Protein AF-A0A3N5QPK5-F1 (afdb_monomer_lite)

Structure (mmCIF, N/CA/C/O backbone):
data_AF-A0A3N5QPK5-F1
#
_entry.id   AF-A0A3N5QPK5-F1
#
loop_
_atom_site.group_PDB
_atom_site.id
_atom_site.type_symbol
_atom_site.label_atom_id
_atom_site.label_alt_id
_atom_site.label_comp_id
_atom_site.label_asym_id
_atom_site.label_entity_id
_atom_site.label_seq_id
_atom_site.pdbx_PDB_ins_code
_atom_site.Cartn_x
_atom_site.Cartn_y
_atom_site.Cartn_z
_atom_site.occupancy
_atom_site.B_iso_or_equiv
_atom_site.auth_seq_id
_atom_site.auth_comp_id
_atom_site.auth_asym_id
_atom_site.auth_atom_id
_atom_site.pdbx_PDB_model_num
ATOM 1 N N . MET A 1 1 ? 8.198 2.027 -0.820 1.00 93.38 1 MET A N 1
ATOM 2 C CA . MET A 1 1 ? 8.649 0.957 -1.731 1.00 93.38 1 MET A CA 1
ATOM 3 C C . MET A 1 1 ? 9.610 1.561 -2.737 1.00 93.38 1 MET A C 1
ATOM 5 O O . MET A 1 1 ? 9.382 2.693 -3.152 1.00 93.38 1 MET A O 1
ATOM 9 N N . THR A 1 2 ? 10.655 0.826 -3.114 1.00 97.25 2 THR A N 1
ATOM 10 C CA . THR A 1 2 ? 11.573 1.236 -4.183 1.00 97.25 2 THR A CA 1
ATOM 11 C C . THR A 1 2 ? 11.708 0.107 -5.195 1.00 97.25 2 THR A C 1
ATOM 13 O O . THR A 1 2 ? 11.971 -1.025 -4.787 1.00 97.25 2 THR A O 1
ATOM 16 N N 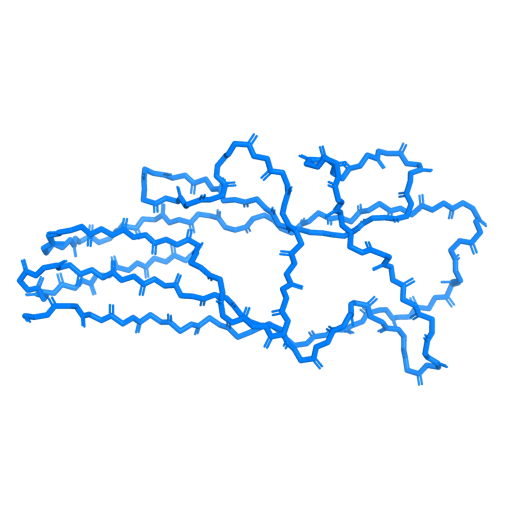. THR A 1 3 ? 11.536 0.413 -6.481 1.00 97.62 3 THR A N 1
ATOM 17 C CA . THR A 1 3 ? 11.596 -0.561 -7.578 1.00 97.62 3 THR A CA 1
ATOM 18 C C . THR A 1 3 ? 12.698 -0.185 -8.568 1.00 97.62 3 THR A C 1
ATOM 20 O O . THR A 1 3 ? 12.769 0.950 -9.035 1.00 97.62 3 THR A O 1
ATOM 23 N N . THR A 1 4 ? 13.535 -1.161 -8.922 1.00 98.00 4 THR A N 1
ATOM 24 C CA . THR A 1 4 ? 14.451 -1.101 -10.070 1.00 98.00 4 THR A CA 1
ATOM 25 C C . THR A 1 4 ? 14.103 -2.264 -10.994 1.00 98.00 4 THR A C 1
ATOM 27 O O . THR A 1 4 ? 13.996 -3.402 -10.535 1.00 98.00 4 THR A O 1
ATOM 30 N N . THR A 1 5 ? 13.928 -2.001 -12.288 1.00 97.75 5 THR A N 1
ATOM 31 C CA . THR A 1 5 ? 13.652 -3.034 -13.294 1.00 97.75 5 THR A CA 1
ATOM 32 C C . THR A 1 5 ? 14.294 -2.695 -14.636 1.00 97.75 5 THR A C 1
ATOM 34 O O . THR A 1 5 ? 14.375 -1.535 -15.038 1.00 97.75 5 THR A O 1
ATOM 37 N N . ASN A 1 6 ? 14.734 -3.728 -15.351 1.00 97.88 6 ASN A N 1
ATOM 38 C CA . ASN A 1 6 ? 15.215 -3.642 -16.730 1.00 97.88 6 ASN A CA 1
ATOM 39 C C . ASN A 1 6 ? 14.171 -4.116 -17.757 1.00 97.88 6 ASN A C 1
ATOM 41 O O . ASN A 1 6 ? 14.509 -4.270 -18.930 1.00 97.88 6 ASN A O 1
ATOM 45 N N . ALA A 1 7 ? 12.943 -4.398 -17.321 1.00 98.31 7 ALA A N 1
ATOM 46 C CA . ALA A 1 7 ? 11.881 -4.868 -18.194 1.00 98.31 7 ALA A CA 1
ATOM 47 C C . ALA A 1 7 ? 11.476 -3.770 -19.194 1.00 98.31 7 ALA A C 1
ATOM 49 O O . ALA A 1 7 ? 11.362 -2.599 -18.824 1.00 98.31 7 ALA A O 1
ATOM 50 N N . THR A 1 8 ? 11.325 -4.144 -20.466 1.00 98.06 8 THR A N 1
ATOM 51 C CA . THR A 1 8 ? 11.192 -3.228 -21.615 1.00 98.06 8 THR A CA 1
ATOM 52 C C . THR A 1 8 ? 9.985 -2.309 -21.523 1.00 98.06 8 THR A C 1
ATOM 54 O O . THR A 1 8 ? 10.087 -1.150 -21.921 1.00 98.06 8 THR A O 1
ATOM 57 N N . ASP A 1 9 ? 8.909 -2.790 -20.909 1.00 98.06 9 ASP A N 1
ATOM 58 C CA . ASP A 1 9 ? 7.679 -2.039 -20.686 1.00 98.06 9 ASP A CA 1
ATOM 59 C C . ASP A 1 9 ? 7.517 -1.622 -19.210 1.00 98.06 9 ASP A C 1
ATOM 61 O O . ASP A 1 9 ? 6.438 -1.202 -18.804 1.00 98.06 9 ASP A O 1
ATOM 65 N N . GLY A 1 10 ? 8.574 -1.712 -18.393 1.00 98.25 10 GLY A N 1
ATOM 66 C CA . GLY A 1 10 ? 8.607 -1.238 -17.006 1.00 98.25 10 GLY A CA 1
ATOM 67 C C . GLY A 1 10 ? 7.993 -2.193 -15.978 1.00 98.25 10 GLY A C 1
ATOM 68 O O . GLY A 1 10 ? 8.288 -3.389 -15.984 1.00 98.25 10 GLY A O 1
ATOM 69 N N . TYR A 1 11 ? 7.221 -1.681 -15.017 1.00 98.62 11 TYR A N 1
ATOM 70 C CA . TYR A 1 11 ? 6.629 -2.479 -13.938 1.00 98.62 11 TYR A CA 1
ATOM 71 C C . TYR A 1 11 ? 5.259 -1.959 -13.520 1.00 98.62 11 TYR A C 1
ATOM 73 O O . TYR A 1 11 ? 4.954 -0.791 -13.716 1.00 98.62 11 TYR A O 1
ATOM 81 N N . PHE A 1 12 ? 4.489 -2.813 -12.854 1.00 98.56 12 PHE A N 1
ATOM 82 C CA . PHE A 1 12 ? 3.396 -2.388 -11.984 1.00 98.56 12 PHE A CA 1
ATOM 83 C C . PHE A 1 12 ? 3.506 -3.105 -10.637 1.00 98.56 12 PHE A C 1
ATOM 85 O O . PHE A 1 12 ? 4.023 -4.223 -10.557 1.00 98.56 12 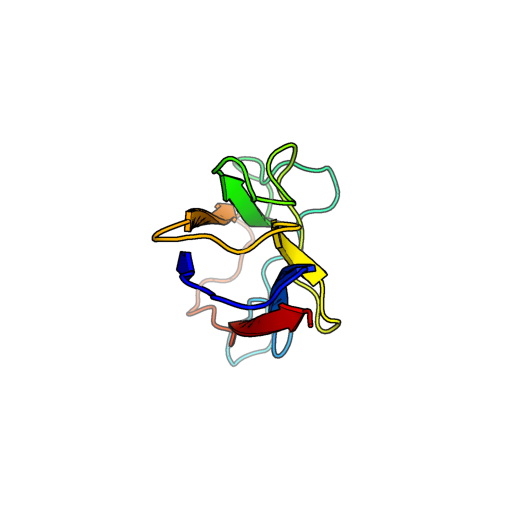PHE A O 1
ATOM 92 N N . THR A 1 13 ? 3.045 -2.468 -9.567 1.00 98.62 13 THR A N 1
ATOM 93 C 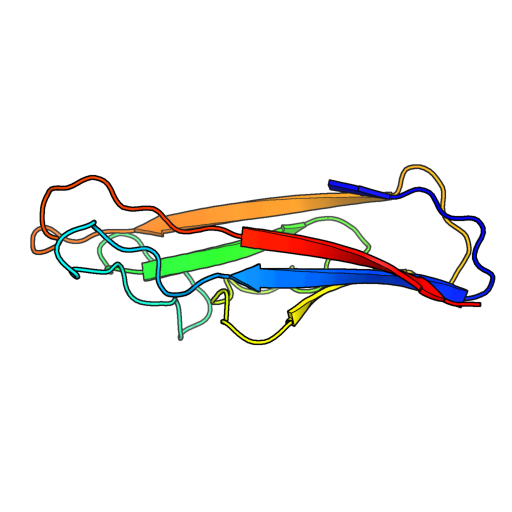CA . THR A 1 13 ? 2.903 -3.094 -8.252 1.00 98.62 13 THR A CA 1
ATOM 94 C C . THR A 1 13 ? 1.447 -3.074 -7.835 1.00 98.62 13 THR A C 1
ATOM 96 O O . THR A 1 13 ? 0.825 -2.011 -7.811 1.00 98.62 13 THR A O 1
ATOM 99 N N . THR A 1 14 ? 0.933 -4.229 -7.422 1.00 98.75 14 THR A N 1
ATOM 100 C CA . THR A 1 14 ? -0.387 -4.343 -6.804 1.00 98.75 14 THR A CA 1
ATOM 101 C C . THR A 1 14 ? -0.303 -4.476 -5.290 1.00 98.75 14 THR A C 1
ATOM 103 O O . THR A 1 14 ? 0.667 -5.027 -4.768 1.00 98.75 14 THR A O 1
ATOM 106 N N . ILE A 1 15 ? -1.347 -4.026 -4.605 1.00 98.69 15 ILE A N 1
ATOM 107 C CA . ILE A 1 15 ? -1.635 -4.267 -3.192 1.00 98.69 15 ILE A CA 1
ATOM 108 C C . ILE A 1 15 ? -2.863 -5.177 -3.077 1.00 98.69 15 ILE A C 1
ATOM 110 O O . ILE A 1 15 ? -3.780 -5.083 -3.893 1.00 98.69 15 ILE A O 1
ATOM 114 N N . VAL A 1 16 ? -2.870 -6.068 -2.090 1.00 98.50 16 VAL A N 1
ATOM 115 C CA . VAL A 1 16 ? -4.035 -6.871 -1.697 1.00 98.50 16 VAL A CA 1
ATOM 116 C C . VAL A 1 16 ? -3.965 -7.140 -0.200 1.00 98.50 16 VAL A C 1
ATOM 118 O O . VAL A 1 16 ? -2.868 -7.326 0.331 1.00 98.50 16 VAL A O 1
ATOM 121 N N . GLU A 1 17 ? -5.103 -7.171 0.478 1.00 98.25 17 GLU A N 1
ATOM 122 C CA . GLU A 1 17 ? -5.176 -7.544 1.893 1.00 98.25 17 GLU A CA 1
ATOM 123 C C . GLU A 1 17 ? -5.804 -8.926 2.126 1.00 98.25 17 GLU A C 1
ATOM 125 O O . GLU A 1 17 ? -6.486 -9.477 1.260 1.00 98.25 17 GLU A O 1
ATOM 130 N N . ASP A 1 18 ? -5.566 -9.496 3.311 1.00 97.75 18 ASP A N 1
ATOM 131 C CA . ASP A 1 18 ? -6.192 -10.742 3.778 1.00 97.75 18 ASP A CA 1
ATOM 132 C C . ASP A 1 18 ? -7.584 -10.537 4.418 1.00 97.75 18 ASP A C 1
ATOM 134 O O . ASP A 1 18 ? -8.140 -11.469 5.007 1.00 97.75 18 ASP A O 1
ATOM 138 N N . GLY A 1 19 ? -8.129 -9.325 4.289 1.00 95.06 19 GLY A N 1
ATOM 139 C CA . GLY A 1 19 ? -9.415 -8.845 4.793 1.00 95.06 19 GLY A CA 1
ATOM 140 C C . GLY A 1 19 ? -9.261 -7.563 5.619 1.00 95.06 19 GLY A C 1
ATOM 141 O O . GLY A 1 19 ? -8.134 -7.129 5.870 1.00 95.06 19 GLY A O 1
ATOM 142 N N . GLU A 1 20 ? -10.389 -7.067 6.131 1.00 95.56 20 GLU A N 1
ATOM 143 C CA . GLU A 1 20 ? -10.501 -5.796 6.862 1.00 95.56 20 GLU A CA 1
ATOM 144 C C . GLU A 1 20 ? -9.468 -5.627 7.984 1.00 95.56 20 GLU A C 1
ATOM 146 O O . GLU A 1 20 ? -9.074 -6.600 8.642 1.00 95.56 20 GLU A O 1
ATOM 151 N N . PHE A 1 21 ? -9.088 -4.382 8.274 1.00 97.38 21 PHE A N 1
ATOM 152 C CA . PHE A 1 21 ? -8.251 -4.049 9.425 1.00 97.38 21 PHE A CA 1
ATOM 153 C C . PHE A 1 21 ? -9.033 -4.286 10.723 1.00 97.38 21 PHE A C 1
ATOM 155 O O . PHE A 1 21 ? -9.862 -3.469 11.125 1.00 97.38 21 PHE A O 1
ATOM 162 N N . ARG A 1 22 ? -8.791 -5.437 11.363 1.00 97.75 22 ARG A N 1
ATOM 163 C CA . ARG A 1 22 ? -9.727 -6.040 12.324 1.00 97.75 22 ARG A CA 1
ATOM 164 C C . ARG A 1 22 ? -9.063 -6.554 13.587 1.00 97.75 22 ARG A C 1
ATOM 166 O O . ARG A 1 22 ? -7.885 -6.896 13.610 1.00 97.75 22 ARG A O 1
ATOM 173 N N . THR A 1 23 ? -9.844 -6.654 14.649 1.00 97.81 23 THR A N 1
ATOM 174 C CA . THR A 1 23 ? -9.450 -7.334 15.879 1.00 97.81 23 THR A CA 1
ATOM 175 C C . THR A 1 23 ? -9.591 -8.849 15.749 1.00 97.81 23 THR A C 1
ATOM 177 O O . THR A 1 23 ? -10.371 -9.364 14.947 1.00 97.81 23 THR A O 1
ATOM 180 N N . GLY A 1 24 ? -8.924 -9.592 16.637 1.00 93.81 24 GLY A N 1
ATOM 181 C CA . GLY A 1 24 ? -9.132 -11.039 16.767 1.00 93.81 24 GLY A CA 1
ATOM 182 C C . GLY A 1 24 ? -10.543 -11.452 17.227 1.00 93.81 24 GLY A C 1
ATOM 183 O O . GLY A 1 24 ? -10.843 -12.645 17.233 1.00 93.81 24 GLY A O 1
ATOM 184 N N . LEU A 1 25 ? -11.396 -10.499 17.629 1.00 93.12 25 LEU A N 1
ATOM 185 C CA . LEU A 1 25 ? -12.789 -10.728 18.038 1.00 93.12 25 LEU A CA 1
ATOM 186 C C . LEU A 1 25 ? -13.806 -10.410 16.929 1.00 93.12 25 LEU A C 1
ATOM 188 O O . LEU A 1 25 ? -14.975 -10.763 17.081 1.00 93.12 25 LEU A O 1
ATOM 192 N N . GLY A 1 26 ? -13.364 -9.814 15.816 1.00 93.06 26 GLY A N 1
ATOM 193 C CA . GLY A 1 26 ? -14.190 -9.544 14.638 1.00 93.06 26 GLY A CA 1
ATOM 194 C C . GLY A 1 26 ? -14.684 -8.103 14.485 1.00 93.06 26 GLY A C 1
ATOM 195 O O . GLY A 1 26 ? -15.319 -7.831 13.476 1.00 93.06 26 GLY A O 1
ATOM 196 N N . ASP A 1 27 ? -14.390 -7.198 15.426 1.00 97.06 27 ASP A N 1
ATOM 197 C CA . ASP A 1 27 ? -14.584 -5.752 15.215 1.00 97.06 27 ASP A CA 1
ATOM 198 C C . ASP A 1 27 ? -13.539 -5.225 14.217 1.00 97.06 27 ASP A C 1
ATOM 200 O O . ASP A 1 27 ? -12.364 -5.583 14.337 1.00 97.06 27 ASP A O 1
ATOM 204 N N . ASP A 1 28 ? -13.933 -4.373 13.273 1.00 97.38 28 ASP A N 1
ATOM 205 C CA . ASP A 1 28 ? -13.085 -3.776 12.237 1.00 97.38 28 ASP A CA 1
ATOM 206 C C . ASP A 1 28 ? -13.114 -2.239 12.256 1.00 97.38 28 ASP A C 1
ATOM 208 O O . ASP A 1 28 ? -13.920 -1.611 12.940 1.00 97.38 28 ASP A O 1
ATOM 212 N N . ILE A 1 29 ? -12.158 -1.627 11.554 1.00 98.06 29 ILE A N 1
ATOM 213 C CA . ILE A 1 29 ? -12.218 -0.210 11.189 1.00 98.06 29 ILE A CA 1
ATOM 214 C C . ILE A 1 29 ? -12.654 -0.152 9.732 1.00 98.06 29 ILE A C 1
ATOM 216 O O . ILE A 1 29 ? -11.960 -0.698 8.878 1.00 98.06 29 ILE A O 1
ATOM 220 N N . ASN A 1 30 ? -13.772 0.528 9.462 1.00 97.25 30 ASN A N 1
ATOM 221 C CA . ASN A 1 30 ? -14.357 0.567 8.122 1.00 97.25 30 ASN A CA 1
ATOM 222 C C . ASN A 1 30 ? -13.375 1.105 7.076 1.00 97.25 30 ASN A C 1
ATOM 224 O O . ASN A 1 30 ? -12.585 2.011 7.340 1.00 97.25 30 ASN A O 1
ATOM 228 N N . ASP A 1 31 ? -13.504 0.622 5.850 1.00 98.06 31 ASP A N 1
ATOM 229 C CA . ASP A 1 31 ? -12.821 1.193 4.699 1.00 98.06 31 ASP A CA 1
ATOM 230 C C . ASP A 1 31 ? -13.223 2.653 4.430 1.00 98.06 31 ASP A C 1
ATOM 232 O O . ASP A 1 31 ? -14.393 3.042 4.515 1.00 98.06 31 ASP A O 1
ATOM 236 N N . VAL A 1 32 ? -12.250 3.466 4.012 1.00 98.50 32 VAL A N 1
ATOM 237 C CA . VAL A 1 32 ? -12.516 4.802 3.468 1.00 98.50 32 VAL A CA 1
ATOM 238 C C . VAL A 1 32 ? -13.285 4.699 2.149 1.00 98.50 32 VAL A C 1
ATOM 240 O O . VAL A 1 32 ? -12.878 4.002 1.219 1.00 98.50 32 VAL A O 1
ATOM 243 N N . THR A 1 33 ? -14.387 5.442 2.029 1.00 97.44 33 THR A N 1
ATOM 244 C CA . THR A 1 33 ? -15.261 5.395 0.837 1.00 97.44 33 THR A CA 1
ATOM 245 C C . THR A 1 33 ? -15.458 6.744 0.153 1.00 97.44 33 THR A C 1
ATOM 247 O O . THR A 1 33 ? -15.837 6.792 -1.018 1.00 97.44 33 THR A O 1
ATOM 250 N N . ASP A 1 34 ? -15.172 7.846 0.845 1.00 97.19 34 ASP A N 1
ATOM 251 C CA . ASP A 1 34 ? -15.370 9.211 0.348 1.00 97.19 34 ASP A CA 1
ATOM 252 C C . ASP A 1 34 ? -14.084 9.854 -0.211 1.00 97.19 34 ASP A C 1
ATOM 254 O O . ASP A 1 34 ? -14.092 10.992 -0.687 1.00 97.19 34 ASP A O 1
ATOM 258 N N . GLY A 1 35 ? -12.977 9.108 -0.184 1.00 97.94 35 GLY A N 1
ATOM 259 C CA . GLY A 1 35 ? -11.669 9.548 -0.651 1.00 97.94 35 GLY A CA 1
ATOM 260 C C . GLY A 1 35 ? -10.832 10.288 0.395 1.00 97.94 35 GLY A C 1
ATOM 261 O O . GLY A 1 35 ? -9.779 10.827 0.039 1.00 97.94 35 GLY A O 1
ATOM 262 N N . THR A 1 36 ? -11.266 10.369 1.657 1.00 98.44 36 THR A N 1
ATOM 263 C CA . THR A 1 36 ? -10.499 10.983 2.750 1.00 98.44 36 THR A CA 1
ATOM 264 C C . THR A 1 36 ? -10.738 10.275 4.082 1.00 98.44 36 THR A C 1
ATOM 266 O O . THR A 1 36 ? -11.797 10.410 4.670 1.00 98.44 36 THR A O 1
ATOM 269 N N . VAL A 1 37 ? -9.698 9.651 4.642 1.00 98.50 37 VAL A N 1
ATOM 270 C CA . VAL A 1 37 ? -9.694 9.208 6.044 1.00 98.50 37 VAL A CA 1
ATOM 271 C C . VAL A 1 37 ? -9.775 10.448 6.930 1.00 98.50 37 VAL A C 1
ATOM 273 O O . VAL A 1 37 ? -8.795 11.200 7.075 1.00 98.50 37 VAL A O 1
ATOM 276 N N . SER A 1 38 ? -10.963 10.674 7.482 1.00 98.12 38 SER A N 1
ATOM 277 C CA . SER A 1 38 ? -11.358 11.905 8.151 1.00 98.12 38 SER A CA 1
ATOM 278 C C . SER A 1 38 ? -11.276 11.772 9.66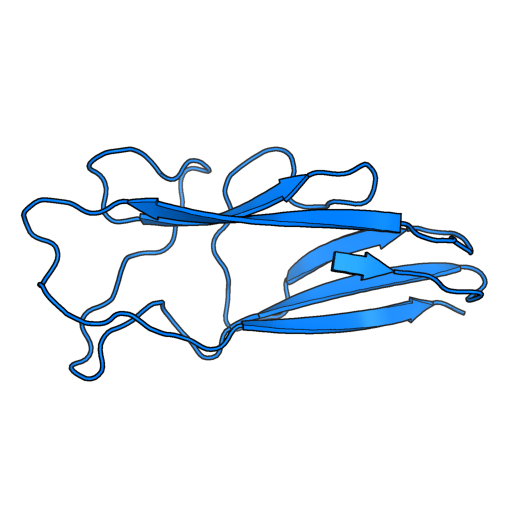6 1.00 98.12 38 SER A C 1
ATOM 280 O O . SER A 1 38 ? -11.704 10.787 10.257 1.00 98.12 38 SER A O 1
ATOM 282 N N . ALA A 1 39 ? -10.736 12.797 10.329 1.00 96.69 39 ALA A N 1
ATOM 283 C CA . ALA A 1 39 ? -10.594 12.787 11.780 1.00 96.69 39 ALA A CA 1
ATOM 284 C C . ALA A 1 39 ? -11.961 12.690 12.479 1.00 96.69 39 ALA A C 1
ATOM 286 O O . ALA A 1 39 ? -12.799 13.579 12.332 1.00 96.69 39 ALA A O 1
ATOM 287 N N . GLY A 1 40 ? -12.142 11.651 13.294 1.00 95.56 40 GLY A N 1
ATOM 288 C CA . GLY A 1 40 ? -13.382 11.427 14.039 1.00 95.56 40 GLY A CA 1
ATOM 289 C C . GLY A 1 40 ? -14.434 10.617 13.280 1.00 95.56 40 GLY A C 1
ATOM 290 O O . GLY A 1 40 ? -15.530 10.446 13.813 1.00 95.56 40 GLY A O 1
ATOM 291 N N . SER A 1 41 ? -14.094 10.108 12.095 1.00 96.62 41 SER A N 1
ATOM 292 C CA . SER A 1 41 ? -14.783 9.007 11.420 1.00 96.62 41 SER A CA 1
ATOM 293 C C . SER A 1 41 ? -13.974 7.726 11.628 1.00 96.62 41 SER A C 1
ATOM 295 O O . SER A 1 41 ? -12.751 7.775 11.702 1.00 96.62 41 SER A O 1
ATOM 297 N N . GLU A 1 42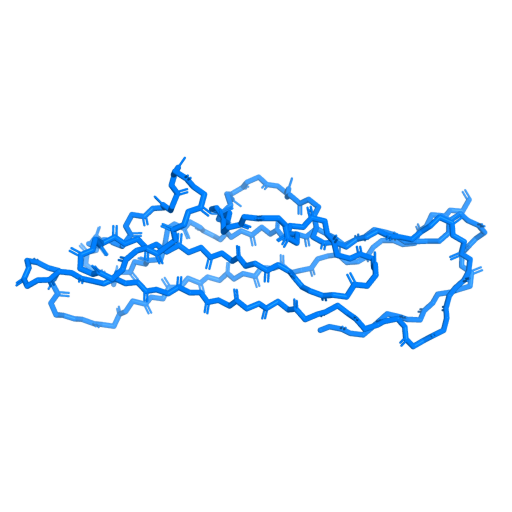 ? -14.630 6.579 11.771 1.00 97.19 42 GLU A N 1
ATOM 298 C CA . GLU A 1 42 ? -13.927 5.294 11.816 1.00 97.19 42 GLU A CA 1
ATOM 299 C C . GLU A 1 42 ? -13.647 4.840 10.388 1.00 97.19 42 GLU A C 1
ATOM 301 O O . GLU A 1 42 ? -14.557 4.365 9.712 1.00 97.19 42 GLU A O 1
ATOM 306 N N . GLU A 1 43 ? -12.415 5.067 9.934 1.00 98.31 43 GLU A N 1
ATOM 307 C CA . GLU A 1 43 ? -12.006 4.875 8.544 1.00 98.31 43 GLU A CA 1
ATOM 308 C C . GLU A 1 43 ? -10.545 4.433 8.448 1.00 98.31 43 GLU A C 1
ATOM 310 O O . GLU A 1 43 ? -9.672 4.939 9.163 1.00 98.31 43 GLU A O 1
ATOM 315 N N . TYR A 1 44 ? -10.259 3.542 7.509 1.00 98.44 44 TYR A N 1
ATOM 316 C CA . TYR A 1 44 ? -8.925 3.062 7.200 1.00 98.44 44 TYR A CA 1
ATOM 317 C C . TYR A 1 44 ? -8.682 3.047 5.690 1.00 98.44 44 TYR A C 1
ATOM 319 O O . TYR A 1 44 ? -9.582 2.830 4.884 1.00 98.44 44 TYR A O 1
ATOM 327 N N . GLY A 1 45 ? -7.446 3.325 5.291 1.00 98.56 45 GLY A N 1
ATOM 328 C CA . GLY A 1 45 ? -7.051 3.263 3.893 1.00 98.56 45 GLY A CA 1
ATOM 329 C C . GLY A 1 45 ? -5.614 3.694 3.668 1.00 98.56 45 GLY A C 1
ATOM 330 O O . GLY A 1 45 ? -4.849 3.964 4.600 1.00 98.56 45 GLY A O 1
ATOM 331 N N . ILE A 1 46 ? -5.240 3.780 2.396 1.00 98.69 46 ILE A N 1
ATOM 332 C CA . ILE A 1 46 ? -3.905 4.181 1.965 1.00 98.69 46 ILE A CA 1
ATOM 333 C C . ILE A 1 46 ? -3.935 5.365 1.017 1.00 98.69 46 ILE A C 1
ATOM 335 O O . ILE A 1 46 ? -4.921 5.641 0.343 1.00 98.69 46 ILE A O 1
ATOM 339 N N . ARG A 1 47 ? -2.793 6.031 0.906 1.00 98.62 47 ARG A N 1
ATOM 340 C CA . ARG A 1 47 ? -2.505 6.981 -0.164 1.00 98.62 47 ARG A CA 1
ATOM 341 C C . ARG A 1 47 ? -1.104 6.737 -0.688 1.00 98.62 47 ARG A C 1
ATOM 343 O O . ARG A 1 47 ? -0.191 6.476 0.101 1.00 98.62 47 ARG A O 1
ATOM 350 N N . THR A 1 48 ? -0.905 6.863 -1.994 1.00 98.75 48 THR A N 1
ATOM 351 C CA . THR A 1 48 ? 0.448 6.840 -2.559 1.00 98.75 48 THR A CA 1
ATOM 352 C C . THR A 1 48 ? 1.014 8.251 -2.696 1.00 98.75 48 THR A C 1
ATOM 354 O O . THR A 1 48 ? 0.292 9.247 -2.728 1.00 98.75 48 THR A O 1
ATOM 357 N N . SER A 1 49 ? 2.336 8.353 -2.776 1.00 98.38 49 SER A N 1
ATOM 358 C CA . SER A 1 49 ? 3.020 9.539 -3.294 1.00 98.38 49 SER A CA 1
ATOM 359 C C . SER A 1 49 ? 4.292 9.135 -4.034 1.00 98.38 49 SER A C 1
ATOM 361 O O . SER A 1 49 ? 4.874 8.086 -3.753 1.00 98.38 49 SER A O 1
ATOM 363 N N . GLY A 1 50 ? 4.713 9.967 -4.984 1.00 97.81 50 GLY A N 1
ATOM 364 C CA . GLY A 1 50 ? 5.758 9.645 -5.958 1.00 97.81 50 GLY A CA 1
ATOM 365 C C . GLY A 1 50 ? 5.203 9.704 -7.381 1.00 97.81 50 GLY A C 1
ATOM 366 O O . GLY A 1 50 ? 3.990 9.621 -7.579 1.00 97.81 50 GLY A O 1
ATOM 367 N N . ALA A 1 51 ? 6.082 9.884 -8.367 1.00 97.44 51 ALA A N 1
ATOM 368 C CA . ALA A 1 51 ? 5.676 10.080 -9.762 1.00 97.44 51 ALA A CA 1
ATOM 369 C C . ALA A 1 51 ? 4.899 8.877 -10.324 1.00 97.44 51 ALA A C 1
ATOM 371 O O . ALA A 1 51 ? 3.917 9.068 -11.033 1.00 97.44 51 ALA A O 1
ATOM 372 N N . SER A 1 52 ? 5.304 7.667 -9.941 1.00 98.38 52 SER A N 1
ATOM 373 C CA . SER A 1 52 ? 4.706 6.404 -10.387 1.00 98.38 52 SER A CA 1
ATOM 374 C C . SER A 1 52 ? 3.513 5.940 -9.542 1.00 98.38 52 SER A C 1
ATOM 376 O O . SER A 1 52 ? 2.923 4.906 -9.840 1.00 98.38 52 SER A O 1
ATOM 378 N N . GLY A 1 53 ? 3.164 6.653 -8.462 1.00 98.56 53 GLY A N 1
ATOM 379 C CA . GLY A 1 53 ? 2.080 6.266 -7.552 1.00 98.56 53 GLY A CA 1
ATOM 380 C C . GLY A 1 53 ? 0.689 6.423 -8.176 1.00 98.56 53 GLY A C 1
ATOM 381 O O . GLY A 1 53 ? 0.392 7.458 -8.770 1.00 98.56 53 GLY A O 1
ATOM 382 N N . GLN A 1 54 ? -0.179 5.425 -7.995 1.00 98.62 54 GLN A N 1
ATOM 383 C CA . GLN A 1 54 ? -1.501 5.366 -8.647 1.00 98.62 54 GLN A CA 1
ATOM 384 C C . GLN A 1 54 ? -2.671 5.846 -7.771 1.00 98.62 54 GLN A C 1
ATOM 386 O O . GLN A 1 54 ? -3.759 6.115 -8.268 1.00 98.62 54 GLN A O 1
ATOM 391 N N . MET A 1 55 ? -2.446 6.046 -6.472 1.00 98.44 55 MET A N 1
ATOM 392 C CA . MET A 1 55 ? -3.441 6.520 -5.498 1.00 98.44 55 MET A CA 1
ATOM 393 C C . MET A 1 55 ? -3.014 7.865 -4.893 1.00 98.44 55 MET A C 1
ATOM 395 O O . MET A 1 55 ? -3.108 8.099 -3.691 1.00 98.44 55 MET A O 1
ATOM 399 N N . ASN A 1 56 ? -2.467 8.760 -5.720 1.00 98.31 56 ASN A N 1
ATOM 400 C CA . ASN A 1 56 ? -1.924 10.042 -5.259 1.00 98.31 56 ASN A CA 1
ATOM 401 C C . ASN A 1 56 ? -3.014 11.078 -4.930 1.00 98.31 56 ASN A C 1
ATOM 403 O O . ASN A 1 56 ? -2.752 12.029 -4.188 1.00 98.31 56 ASN A O 1
ATOM 407 N N . GLY A 1 57 ? -4.211 10.938 -5.509 1.00 97.94 57 GLY A N 1
ATOM 408 C CA . GLY A 1 57 ? -5.273 11.950 -5.466 1.00 97.94 57 GLY A CA 1
ATOM 409 C C . GLY A 1 57 ? -6.187 11.887 -4.240 1.00 97.94 57 GLY A C 1
ATOM 410 O O . GLY A 1 57 ? -6.655 12.933 -3.795 1.00 97.94 57 GLY A O 1
ATOM 411 N N . ALA A 1 58 ? -6.397 10.699 -3.678 1.00 98.19 58 ALA A N 1
ATOM 412 C CA . ALA A 1 58 ? -7.364 10.436 -2.616 1.00 98.19 58 ALA A CA 1
ATOM 413 C C . ALA A 1 58 ? -6.878 9.292 -1.719 1.00 98.19 58 ALA A C 1
ATOM 415 O O . ALA A 1 58 ? -6.042 8.490 -2.138 1.00 98.19 58 ALA A O 1
ATOM 416 N N . ASP A 1 59 ? -7.409 9.223 -0.502 1.00 98.75 59 ASP A N 1
ATOM 417 C CA . ASP A 1 59 ? -7.257 8.030 0.324 1.00 98.75 59 ASP A CA 1
ATOM 418 C C . ASP A 1 59 ? -8.146 6.917 -0.251 1.00 98.75 59 ASP A C 1
ATOM 420 O O . ASP A 1 59 ? -9.257 7.175 -0.708 1.00 98.75 59 ASP A O 1
ATOM 424 N N . THR A 1 60 ? -7.634 5.693 -0.291 1.00 98.62 60 THR A N 1
ATOM 425 C CA . THR A 1 60 ? -8.249 4.559 -0.989 1.00 98.62 60 THR A CA 1
ATOM 426 C C . THR A 1 60 ? -8.286 3.345 -0.067 1.00 98.62 60 THR A C 1
ATOM 428 O O . THR A 1 60 ? -7.282 3.042 0.580 1.00 98.62 60 THR A O 1
ATOM 431 N N . ALA A 1 61 ? -9.425 2.656 -0.023 1.00 98.38 61 ALA A N 1
ATOM 432 C CA . ALA A 1 61 ? -9.584 1.365 0.643 1.00 98.38 61 ALA A CA 1
ATOM 433 C C . ALA A 1 61 ? -8.604 0.315 0.093 1.00 98.38 61 ALA A C 1
ATOM 435 O O . ALA A 1 61 ? -8.309 0.314 -1.111 1.00 98.38 61 ALA A O 1
ATOM 436 N N . ILE A 1 62 ? -8.125 -0.584 0.954 1.00 98.44 62 ILE A N 1
ATOM 437 C CA . ILE A 1 62 ? -7.344 -1.749 0.524 1.00 98.44 62 ILE A CA 1
ATOM 438 C C . ILE A 1 62 ? -8.318 -2.910 0.409 1.00 98.44 62 ILE A C 1
ATOM 440 O O . ILE A 1 62 ? -9.000 -3.224 1.363 1.00 98.44 62 ILE A O 1
ATOM 444 N N . LEU A 1 63 ? -8.391 -3.549 -0.752 1.00 97.88 63 LEU A N 1
ATOM 445 C CA . LEU A 1 63 ? -9.361 -4.612 -0.990 1.00 97.88 63 LEU A CA 1
ATOM 446 C C . LEU A 1 63 ? -8.690 -5.988 -1.013 1.00 97.88 63 LEU A C 1
ATOM 448 O O . LEU A 1 63 ? -7.505 -6.144 -1.322 1.00 97.88 63 LEU A O 1
ATOM 452 N N . SER A 1 64 ? -9.499 -7.026 -0.805 1.00 97.50 64 SER A N 1
ATOM 453 C CA . SER A 1 64 ? -9.112 -8.430 -1.034 1.00 97.50 64 SER A CA 1
ATOM 454 C C . SER A 1 64 ? -8.910 -8.782 -2.520 1.00 97.50 64 SER A C 1
ATOM 456 O O . SER A 1 64 ? -8.521 -9.899 -2.869 1.00 97.50 64 SER A O 1
ATOM 458 N N . THR A 1 65 ? -9.135 -7.821 -3.419 1.00 97.88 65 THR A N 1
ATOM 459 C CA . THR A 1 65 ? -8.788 -7.894 -4.841 1.00 97.88 65 THR A CA 1
ATOM 460 C C . THR A 1 65 ? -7.590 -7.005 -5.140 1.00 97.88 65 THR A C 1
ATOM 462 O O . THR A 1 65 ? -7.538 -5.876 -4.664 1.00 97.88 65 THR A O 1
ATOM 465 N N . ALA A 1 66 ? -6.674 -7.477 -5.988 1.00 98.31 66 ALA A N 1
ATOM 466 C CA . ALA A 1 66 ? -5.475 -6.729 -6.352 1.00 98.31 66 ALA A CA 1
ATOM 467 C C . ALA A 1 66 ? -5.803 -5.341 -6.938 1.00 98.31 66 ALA A C 1
ATOM 469 O O . ALA A 1 66 ? -6.507 -5.236 -7.944 1.00 98.31 66 ALA A O 1
ATOM 470 N N . GLN A 1 67 ? -5.248 -4.292 -6.332 1.00 98.56 67 GLN A N 1
ATOM 471 C CA . GLN A 1 67 ? -5.335 -2.906 -6.798 1.00 98.56 67 GLN A CA 1
ATOM 472 C C . GLN A 1 67 ? -3.940 -2.398 -7.154 1.00 98.56 67 GLN A C 1
ATOM 474 O O . GLN A 1 67 ? -2.983 -2.656 -6.430 1.00 98.56 67 GLN A O 1
ATOM 479 N N . GLU A 1 68 ? -3.795 -1.666 -8.253 1.00 98.62 68 GLU A N 1
ATOM 480 C CA . GLU A 1 68 ? -2.506 -1.090 -8.640 1.00 98.62 68 GLU A CA 1
ATOM 481 C C . GLU A 1 68 ? -2.161 0.127 -7.766 1.00 98.62 68 GLU A C 1
ATOM 483 O O . GLU A 1 68 ? -2.965 1.045 -7.621 1.00 98.62 68 GLU A O 1
ATOM 488 N N . VAL A 1 69 ? -0.963 0.137 -7.175 1.00 98.69 69 VAL A N 1
ATOM 489 C CA . VAL A 1 69 ? -0.463 1.233 -6.318 1.00 98.69 69 VAL A CA 1
ATOM 490 C C . VAL A 1 69 ? 0.727 1.967 -6.922 1.00 98.69 69 VAL A C 1
ATOM 492 O O . VAL A 1 69 ? 1.018 3.097 -6.526 1.00 98.69 69 VAL A O 1
ATOM 495 N N . ALA A 1 70 ? 1.417 1.347 -7.878 1.00 98.69 70 ALA A N 1
ATOM 496 C CA . ALA A 1 70 ? 2.513 1.958 -8.611 1.00 98.69 70 ALA A CA 1
ATOM 497 C C . ALA A 1 70 ? 2.602 1.387 -10.029 1.00 98.69 70 ALA A C 1
ATOM 499 O O . ALA A 1 70 ? 2.409 0.185 -10.198 1.00 98.69 70 ALA A O 1
ATOM 500 N N . ASP A 1 71 ? 2.954 2.221 -11.004 1.00 98.44 71 ASP A N 1
ATOM 501 C CA . ASP A 1 71 ? 3.203 1.817 -12.391 1.00 98.44 71 ASP A CA 1
ATOM 502 C C . ASP A 1 71 ? 4.280 2.690 -13.041 1.00 98.44 71 ASP A C 1
ATOM 504 O O . ASP A 1 71 ? 4.349 3.899 -12.813 1.00 98.44 71 ASP A O 1
ATOM 508 N N . SER A 1 72 ? 5.111 2.065 -13.871 1.00 98.25 72 SER A N 1
ATOM 509 C CA . SER A 1 72 ? 6.029 2.734 -14.785 1.00 98.25 72 SER A CA 1
ATOM 510 C C . SER A 1 72 ? 6.082 1.973 -16.105 1.00 98.25 72 SER A C 1
ATOM 512 O O . SER A 1 72 ? 6.191 0.751 -16.105 1.00 98.25 72 SER A O 1
ATOM 514 N N . ALA A 1 73 ? 6.055 2.688 -17.231 1.00 97.81 73 ALA A N 1
ATOM 515 C CA . ALA A 1 73 ? 5.968 2.111 -18.577 1.00 97.81 73 ALA A CA 1
ATOM 516 C C . ALA A 1 73 ? 7.319 1.930 -19.298 1.00 97.81 73 ALA A C 1
ATOM 518 O O . ALA A 1 73 ? 7.349 1.746 -20.513 1.00 97.81 73 ALA A O 1
ATOM 519 N N . SER A 1 74 ? 8.440 2.027 -18.584 1.00 97.88 74 SER A N 1
ATOM 520 C CA . SER A 1 74 ? 9.785 1.863 -19.145 1.00 97.88 74 SER A CA 1
ATOM 521 C C . SER A 1 74 ? 10.743 1.269 -18.111 1.00 97.88 74 SER A C 1
ATOM 523 O O . SER A 1 74 ? 10.444 1.336 -16.914 1.00 97.88 74 SER A O 1
ATOM 525 N N . PRO A 1 75 ? 11.924 0.762 -18.520 1.00 98.12 75 PRO A N 1
ATOM 526 C CA . PRO A 1 75 ? 12.992 0.453 -17.580 1.00 98.12 75 PRO A CA 1
ATOM 527 C C . PRO A 1 75 ? 13.231 1.637 -16.644 1.00 98.12 75 PRO A C 1
ATOM 529 O O . PRO A 1 75 ? 13.240 2.792 -17.080 1.00 98.12 75 PRO A O 1
ATOM 532 N N . ILE A 1 76 ? 13.405 1.351 -15.359 1.00 97.88 76 ILE A N 1
ATOM 533 C CA . ILE A 1 76 ? 13.515 2.383 -14.334 1.00 97.88 76 ILE A CA 1
ATOM 534 C C . ILE A 1 76 ? 14.477 1.942 -13.242 1.00 97.88 76 ILE A C 1
ATOM 536 O O . ILE A 1 76 ? 14.559 0.759 -12.901 1.00 97.88 76 ILE A O 1
ATOM 540 N N . ASP A 1 77 ? 15.212 2.906 -12.702 1.00 97.88 77 ASP A N 1
ATOM 541 C CA . ASP A 1 77 ? 16.154 2.694 -11.614 1.00 97.88 77 ASP A CA 1
ATOM 542 C C . ASP A 1 77 ? 15.758 3.535 -10.403 1.00 97.88 77 ASP A C 1
ATOM 544 O O . ASP A 1 77 ? 15.490 4.730 -10.531 1.00 97.88 77 ASP A O 1
ATOM 548 N N . ALA A 1 78 ? 15.725 2.891 -9.236 1.00 96.94 78 ALA A N 1
ATOM 549 C CA . ALA A 1 78 ? 15.451 3.494 -7.939 1.00 96.94 78 ALA A CA 1
ATOM 550 C C . ALA A 1 78 ? 14.139 4.302 -7.865 1.00 96.94 78 ALA A C 1
ATOM 552 O O . ALA A 1 78 ? 14.069 5.316 -7.166 1.00 96.94 78 ALA A O 1
ATOM 553 N N . ASP A 1 79 ? 13.080 3.841 -8.537 1.00 98.19 79 ASP A N 1
ATOM 554 C CA . ASP A 1 79 ? 11.771 4.491 -8.481 1.00 98.19 79 ASP A CA 1
ATOM 555 C C . ASP A 1 79 ? 11.149 4.350 -7.093 1.00 98.19 79 ASP A C 1
ATOM 557 O O . ASP A 1 79 ? 10.948 3.236 -6.607 1.00 98.19 79 ASP A O 1
ATOM 561 N N . ALA A 1 80 ? 10.850 5.472 -6.445 1.00 98.31 80 ALA A N 1
ATOM 562 C CA . ALA A 1 80 ? 10.365 5.508 -5.075 1.00 98.31 80 ALA A CA 1
ATOM 563 C C . ALA A 1 80 ? 8.886 5.908 -5.020 1.00 98.31 80 ALA A C 1
ATOM 565 O O . ALA A 1 80 ? 8.528 7.066 -5.242 1.00 98.31 80 ALA A O 1
ATOM 566 N N . VAL A 1 81 ? 8.041 4.955 -4.616 1.00 98.62 81 VAL A N 1
ATOM 567 C CA . VAL A 1 81 ? 6.635 5.197 -4.265 1.00 98.62 81 VAL A CA 1
ATOM 568 C C . VAL A 1 81 ? 6.452 5.005 -2.763 1.00 98.62 81 VAL A C 1
ATOM 570 O O . VAL A 1 81 ? 6.733 3.938 -2.205 1.00 98.62 81 VAL A O 1
ATOM 573 N N . THR A 1 82 ? 5.978 6.045 -2.085 1.00 98.62 82 THR A N 1
ATOM 574 C CA . THR A 1 82 ? 5.637 5.988 -0.659 1.00 98.62 82 THR A CA 1
ATOM 575 C C . THR A 1 82 ? 4.178 5.588 -0.512 1.00 98.62 82 THR A C 1
ATOM 577 O O . THR A 1 82 ? 3.315 6.214 -1.121 1.00 98.62 82 THR A O 1
ATOM 580 N N . ILE A 1 83 ? 3.914 4.576 0.313 1.00 98.44 83 ILE A N 1
ATOM 581 C CA . ILE A 1 83 ? 2.565 4.171 0.712 1.00 98.44 83 ILE A CA 1
ATOM 582 C C . ILE A 1 83 ? 2.341 4.692 2.129 1.00 98.44 83 ILE A C 1
ATOM 584 O O . ILE A 1 83 ? 3.089 4.336 3.041 1.00 98.44 83 ILE A O 1
ATOM 588 N N . THR A 1 84 ? 1.344 5.550 2.302 1.00 98.56 84 THR A N 1
ATOM 589 C CA . THR A 1 84 ? 0.940 6.083 3.603 1.00 98.56 84 THR A CA 1
ATOM 590 C C . THR A 1 84 ? -0.325 5.371 4.036 1.00 98.56 84 THR A C 1
ATOM 592 O O . THR A 1 84 ? -1.359 5.549 3.402 1.00 98.56 84 THR A O 1
ATOM 595 N N . PHE A 1 85 ? -0.246 4.605 5.118 1.00 98.31 85 PHE A N 1
ATOM 596 C CA . PHE A 1 85 ? -1.414 4.048 5.793 1.00 98.31 85 PHE A CA 1
ATOM 597 C C . PHE A 1 85 ? -2.035 5.115 6.691 1.00 98.31 85 PHE A C 1
ATOM 599 O O . PHE A 1 85 ? -1.321 5.820 7.411 1.00 98.31 85 PHE A O 1
ATOM 606 N N . LYS A 1 86 ? -3.356 5.252 6.634 1.00 98.31 86 LYS A N 1
ATOM 607 C CA . LYS A 1 86 ? -4.116 6.235 7.398 1.00 98.31 86 LYS A CA 1
ATOM 608 C C . LYS A 1 86 ? -5.255 5.532 8.106 1.00 98.31 86 LYS A C 1
ATOM 610 O O . LYS A 1 86 ? -5.982 4.760 7.498 1.00 98.31 86 LYS A O 1
ATOM 615 N N . VAL A 1 87 ? -5.404 5.846 9.384 1.00 97.81 87 VAL A N 1
ATOM 616 C CA . VAL A 1 87 ? -6.478 5.337 10.228 1.00 97.81 87 VAL A CA 1
ATOM 617 C C . VAL A 1 87 ? -7.084 6.498 11.002 1.00 97.81 87 VAL A C 1
ATOM 619 O O . VAL A 1 87 ? -6.362 7.374 11.490 1.00 97.81 87 VAL A O 1
ATOM 622 N N . SER A 1 88 ? -8.402 6.507 11.119 1.00 98.19 88 SER A N 1
ATOM 623 C CA . SER A 1 88 ? -9.124 7.324 12.077 1.00 98.19 88 SER A CA 1
ATOM 624 C C . SER A 1 88 ? -10.154 6.473 12.809 1.00 98.19 88 SER A C 1
ATOM 626 O O . SER A 1 88 ? -10.576 5.428 12.325 1.00 98.19 88 SER A O 1
ATOM 628 N N . ILE A 1 89 ? -10.476 6.889 14.029 1.00 97.69 89 ILE A N 1
ATOM 629 C CA . ILE A 1 89 ? -11.361 6.175 14.944 1.00 97.69 89 ILE A CA 1
ATOM 630 C C . ILE A 1 89 ? -12.358 7.157 15.545 1.00 97.69 89 ILE A C 1
ATOM 632 O O . ILE A 1 89 ? -12.126 8.372 15.575 1.00 97.69 89 ILE A O 1
ATOM 636 N N . THR A 1 90 ? -13.434 6.621 16.107 1.00 96.75 90 THR A N 1
ATOM 637 C CA . THR A 1 90 ? -14.380 7.385 16.921 1.00 96.75 90 THR A CA 1
ATOM 638 C C . THR A 1 90 ? -14.292 6.967 18.388 1.00 96.75 90 THR A C 1
ATOM 640 O O . THR A 1 90 ? -13.606 6.015 18.750 1.00 96.75 90 THR A O 1
ATOM 643 N N . GLY A 1 91 ? -15.031 7.654 19.265 1.00 95.75 91 GLY A N 1
ATOM 644 C CA . GLY A 1 91 ? -15.194 7.204 20.652 1.00 95.75 91 GLY A CA 1
ATOM 645 C C . GLY A 1 91 ? -15.987 5.896 20.801 1.00 95.75 91 GLY A C 1
ATOM 646 O O . GLY A 1 91 ? -16.034 5.360 21.905 1.00 95.75 91 GLY A O 1
ATOM 647 N N . ALA A 1 92 ? -16.625 5.411 19.729 1.00 95.25 92 ALA A N 1
ATOM 648 C CA . ALA A 1 92 ? -17.347 4.141 19.701 1.00 95.25 92 ALA A CA 1
ATOM 649 C C . ALA A 1 92 ? -16.488 2.969 19.197 1.00 95.25 92 ALA A C 1
ATOM 651 O O . ALA A 1 92 ? -16.879 1.824 19.412 1.00 95.25 92 ALA A O 1
ATOM 652 N N . THR A 1 93 ? -15.332 3.242 18.578 1.00 97.25 93 THR A N 1
ATOM 653 C CA . THR A 1 93 ? -14.405 2.208 18.104 1.00 97.25 93 THR A CA 1
ATOM 654 C C . THR A 1 93 ? -13.955 1.344 19.277 1.00 97.25 93 THR A C 1
ATOM 656 O O . THR A 1 93 ? -13.464 1.850 20.293 1.00 97.25 93 THR A O 1
ATOM 659 N N . VAL A 1 94 ? -14.139 0.029 19.156 1.00 97.38 94 VAL A N 1
ATOM 660 C CA . VAL A 1 94 ? -13.839 -0.917 20.233 1.00 97.38 94 VAL A CA 1
ATOM 661 C C . VAL A 1 94 ? -12.338 -0.915 20.513 1.00 97.38 94 VAL A C 1
ATOM 663 O O . VAL A 1 94 ? -11.514 -0.967 19.601 1.00 97.38 94 VAL A O 1
ATOM 666 N N . ALA A 1 95 ? -11.957 -0.856 21.789 1.00 96.50 95 ALA A N 1
ATOM 667 C CA . ALA A 1 95 ? -10.553 -0.913 22.173 1.00 96.50 95 ALA A CA 1
ATOM 668 C C . ALA A 1 95 ? -9.979 -2.315 21.916 1.00 96.50 95 ALA A C 1
ATOM 670 O O . ALA A 1 95 ? -10.483 -3.306 22.443 1.00 96.50 95 ALA A O 1
ATOM 671 N N . GLY A 1 96 ? -8.884 -2.392 21.162 1.00 96.38 96 GLY A N 1
ATOM 672 C CA . GLY A 1 96 ? -8.255 -3.659 20.814 1.00 96.38 96 GLY A CA 1
ATOM 673 C C . GLY A 1 96 ? -7.006 -3.482 19.960 1.00 96.38 96 GLY A C 1
ATOM 674 O O . GLY A 1 96 ? -6.605 -2.364 19.636 1.00 96.38 96 GLY A O 1
ATOM 675 N N . ILE A 1 97 ? -6.385 -4.609 19.619 1.00 97.25 97 ILE A N 1
ATOM 676 C CA . ILE A 1 97 ? -5.334 -4.670 18.603 1.00 97.25 97 ILE A CA 1
ATOM 677 C C . ILE A 1 97 ? -6.030 -4.974 17.284 1.0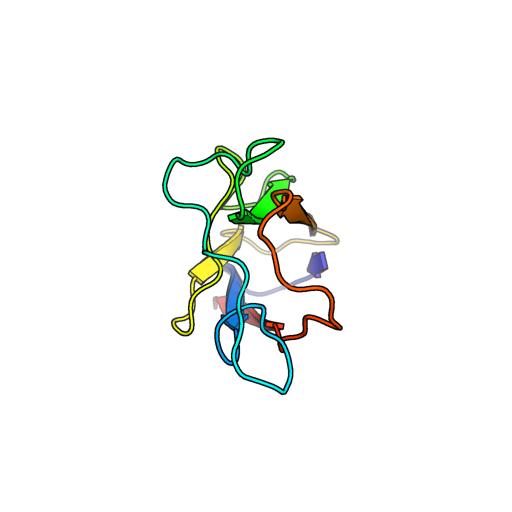0 97.25 97 ILE A C 1
ATOM 679 O O . ILE A 1 97 ? -6.666 -6.020 17.173 1.00 97.25 97 ILE A O 1
ATOM 683 N N . TYR A 1 98 ? -5.913 -4.053 16.334 1.00 98.19 98 TYR A N 1
ATOM 684 C CA . TYR A 1 98 ? -6.376 -4.227 14.964 1.00 98.19 98 TYR A CA 1
ATOM 685 C C . TYR A 1 98 ? -5.182 -4.617 14.098 1.00 98.19 98 TYR A C 1
ATOM 687 O O . TYR A 1 98 ? -4.108 -4.018 14.206 1.00 98.19 98 TYR A O 1
ATOM 695 N N . GLU A 1 99 ? -5.360 -5.636 13.272 1.00 97.81 99 GLU A N 1
ATOM 696 C CA . GLU A 1 99 ? -4.334 -6.173 12.393 1.00 97.81 99 GLU A CA 1
ATOM 697 C C . GLU A 1 99 ? -4.950 -6.745 11.115 1.00 97.81 99 GLU A C 1
ATOM 699 O O . GLU A 1 99 ? -6.108 -7.156 11.079 1.00 97.81 99 GLU A O 1
ATOM 704 N N . HIS A 1 100 ? -4.149 -6.751 10.056 1.00 97.75 100 HIS A N 1
ATOM 705 C CA . HIS A 1 100 ? -4.401 -7.473 8.816 1.00 97.75 100 HIS A CA 1
ATOM 706 C C . HIS A 1 100 ? -3.072 -7.662 8.074 1.00 97.75 100 HIS A C 1
ATOM 708 O O . HIS A 1 100 ? -2.063 -7.028 8.416 1.00 97.75 100 HIS A O 1
ATOM 714 N N . THR A 1 101 ? -3.054 -8.521 7.060 1.00 98.25 101 THR A N 1
ATOM 715 C CA . THR A 1 101 ? -1.867 -8.733 6.224 1.00 98.25 101 THR A CA 1
ATOM 716 C C . THR A 1 101 ? -2.043 -8.055 4.880 1.00 98.25 101 THR A C 1
ATOM 718 O O . THR A 1 101 ? -2.924 -8.421 4.109 1.00 98.25 101 THR A O 1
ATOM 721 N N . VAL A 1 102 ? -1.134 -7.139 4.551 1.00 98.25 102 VAL A N 1
ATOM 722 C CA . VAL A 1 102 ? -1.072 -6.496 3.236 1.00 98.25 102 VAL A CA 1
ATOM 723 C C . VAL A 1 102 ? 0.073 -7.087 2.424 1.00 98.25 102 VAL A C 1
ATOM 725 O O . VAL A 1 102 ? 1.229 -7.078 2.849 1.00 98.25 102 VAL A O 1
ATOM 728 N N . THR A 1 103 ? -0.241 -7.571 1.227 1.00 98.50 103 THR A N 1
ATOM 729 C CA . THR A 1 103 ? 0.722 -8.139 0.284 1.00 98.50 103 THR A CA 1
ATOM 730 C C . THR A 1 103 ? 0.929 -7.194 -0.891 1.00 98.50 103 THR A C 1
ATOM 732 O O . THR A 1 103 ? -0.018 -6.830 -1.586 1.00 98.50 103 THR A O 1
ATOM 735 N N . PHE A 1 104 ? 2.188 -6.839 -1.146 1.00 98.38 104 PHE A N 1
ATOM 736 C CA . PHE A 1 104 ? 2.597 -6.109 -2.343 1.00 98.38 104 PHE A CA 1
ATOM 737 C C . PHE A 1 104 ? 3.224 -7.072 -3.351 1.00 98.38 104 PHE A C 1
ATOM 739 O O . PHE A 1 104 ? 4.109 -7.850 -2.994 1.00 98.38 104 PHE A O 1
ATOM 746 N N . ILE A 1 105 ? 2.805 -7.001 -4.613 1.00 98.25 105 ILE A N 1
ATOM 747 C CA . ILE A 1 105 ? 3.342 -7.827 -5.703 1.00 98.25 105 ILE A CA 1
ATOM 748 C C . ILE A 1 105 ? 3.825 -6.894 -6.805 1.00 98.25 105 ILE A C 1
ATOM 750 O O . ILE A 1 105 ? 3.011 -6.226 -7.433 1.00 98.25 105 ILE A O 1
ATOM 754 N N . SER A 1 106 ? 5.136 -6.850 -7.044 1.00 97.94 106 SER A N 1
ATOM 755 C CA . SER A 1 106 ? 5.719 -6.087 -8.152 1.00 97.94 106 SER A CA 1
ATOM 756 C C . SER A 1 106 ? 5.993 -7.005 -9.340 1.00 97.94 106 SER A C 1
ATOM 758 O O . SER A 1 106 ? 6.629 -8.049 -9.185 1.00 97.94 106 SER A O 1
ATOM 760 N N . THR A 1 107 ? 5.509 -6.618 -10.517 1.00 98.38 107 THR A N 1
ATOM 761 C CA . THR A 1 107 ? 5.585 -7.396 -11.757 1.00 98.38 107 THR A CA 1
ATOM 762 C C . THR A 1 107 ? 6.254 -6.564 -12.845 1.00 98.38 107 THR A C 1
ATOM 764 O O . THR A 1 107 ? 5.773 -5.486 -13.187 1.00 98.38 107 THR A O 1
ATOM 767 N N . GLY A 1 108 ? 7.354 -7.066 -13.411 1.00 97.81 108 GLY A N 1
ATOM 768 C CA . GLY A 1 108 ? 7.977 -6.477 -14.600 1.00 97.81 108 GLY A CA 1
ATOM 769 C C . GLY A 1 108 ? 7.197 -6.808 -15.877 1.00 97.81 108 GLY A C 1
ATOM 770 O O . GLY A 1 108 ? 6.697 -7.926 -16.017 1.00 97.81 108 GLY A O 1
ATOM 771 N N . ARG A 1 109 ? 7.111 -5.853 -16.808 1.00 97.88 109 ARG A N 1
ATOM 772 C CA . ARG A 1 109 ? 6.434 -5.981 -18.110 1.00 97.88 109 ARG A CA 1
ATOM 773 C C . ARG A 1 109 ? 7.474 -6.023 -19.240 1.00 97.88 109 ARG A C 1
ATOM 775 O O . ARG A 1 109 ? 8.323 -5.135 -19.310 1.00 97.88 109 ARG A O 1
ATOM 782 N N . PHE A 1 110 ? 7.434 -7.062 -20.079 1.00 94.00 110 PHE A N 1
ATOM 783 C CA . PHE A 1 110 ? 8.423 -7.334 -21.134 1.00 94.00 110 PHE A CA 1
ATOM 784 C C . PHE A 1 110 ? 7.801 -7.358 -22.525 1.00 94.00 110 PHE A C 1
ATOM 786 O O . PHE A 1 110 ? 6.732 -7.997 -22.660 1.00 94.00 110 PHE A O 1
#

Foldseek 3Di:
DWDADQFAQFKWKWKAWPDAQAFPVGQGQDDDDPQEQDAQHRYKFKAKDFPFADRPRGGGGHYNDIDTGGDDGGGDHGGDMDIDIDGHDHPPRDDHRTDIDMDMDMDGHD

pLDDT: mean 97.71, std 1.2, range [93.06, 98.75]

Secondary structure (DSSP, 8-state):
-EEEE--TT-EEEEEEESSSSEETTS-BPPBP-SSS--TTS-EEEEEEESTTBS--SS-B---SS-EEEEEESS-EEEEE-EEEEEEE--TTSPPS-EE--EEEEEEE--

Radius of gyration: 15.6 Å; chains: 1; bounding box: 34×24×44 Å

Sequence (110 aa):
MTTTTNATDGYFTTIVEDGEFRTGLGDDINDVTDGTVSAGSEEYGIRTSGASGQMNGADTAILSTAQEVADSASPIDADAVTITFKVSITGATVAGIYEHTVTFISTGRF